Protein AF-A0A355FPU6-F1 (afdb_monomer)

Sequence (63 aa):
MRFKEAKDTFSEFWSEFRKVKYGMVGLVMFVLFLLMVIFESVLIPFPETGRRWRDITYWEDNP

Secondary structure (DSSP, 8-state):
--HHHHHHHHHHHHHHHTT-HHHHHHHHHHHHHHHHHHTHHHH-SSTTHHHHTT-HHHHHH--

Foldseek 3Di:
DDPVVVVVVVVVVVVVQVVPVVSVVVVVVVVVVVVCVVCVVVVPVDPCCVVCVVPVVVVVVVD

Mean predicted aligned error: 6.68 Å

Radius of gyration: 19.69 Å; Cα contacts (8 Å, |Δi|>4): 10; chains: 1; bounding box: 36×35×45 Å

pLDDT: mean 89.68, std 6.45, range [60.38, 97.5]

Solvent-accessible surface area (backbone atoms only — not comparable to full-atom values): 3832 Å² total; per-residue (Å²): 134,56,72,65,57,57,50,51,53,49,52,54,51,51,64,56,48,67,70,37,63,69,59,43,52,52,49,52,51,50,54,52,52,51,47,51,62,75,41,34,82,79,77,39,94,56,89,58,44,89,83,39,73,84,40,65,68,58,45,70,78,56,116

Structure (mmCIF, N/CA/C/O backbone):
data_AF-A0A355FPU6-F1
#
_entry.id   AF-A0A355FPU6-F1
#
loop_
_atom_site.group_PDB
_atom_site.id
_atom_site.type_symbol
_atom_site.label_atom_id
_atom_site.label_alt_id
_atom_site.label_comp_id
_atom_site.label_asym_id
_atom_site.label_entity_id
_atom_site.label_seq_id
_atom_site.pdbx_PDB_ins_code
_atom_site.Cartn_x
_atom_site.Cartn_y
_atom_site.Cartn_z
_atom_site.occupancy
_atom_site.B_iso_or_equiv
_atom_site.auth_seq_id
_atom_site.auth_comp_id
_atom_site.auth_asym_id
_atom_site.auth_atom_id
_atom_site.pdbx_PDB_model_num
ATOM 1 N N . MET A 1 1 ? -11.955 23.993 14.812 1.00 60.38 1 MET A N 1
ATOM 2 C CA . MET A 1 1 ? -12.386 22.594 15.025 1.00 60.38 1 MET A CA 1
ATOM 3 C C . MET A 1 1 ? -11.239 21.876 15.695 1.00 60.38 1 MET A C 1
ATOM 5 O O . MET A 1 1 ? -10.117 21.936 15.199 1.00 60.38 1 MET A O 1
ATOM 9 N N . ARG A 1 2 ? -11.458 21.394 16.915 1.00 77.69 2 ARG A N 1
ATOM 10 C CA . ARG A 1 2 ? -10.371 20.981 17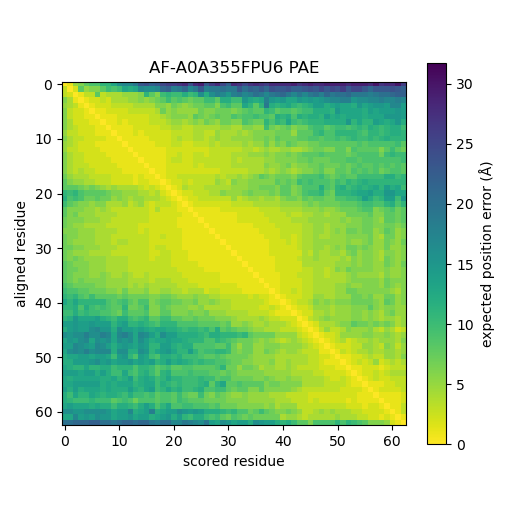.809 1.00 77.69 2 ARG A CA 1
ATOM 11 C C . ARG A 1 2 ? -9.841 19.639 17.321 1.00 77.69 2 ARG A C 1
ATOM 13 O O . ARG A 1 2 ? -10.618 18.721 17.122 1.00 77.69 2 ARG A O 1
ATOM 20 N N . PHE A 1 3 ? -8.524 19.498 17.194 1.00 87.00 3 PHE A N 1
ATOM 21 C CA . PHE A 1 3 ? -7.847 18.241 16.822 1.00 87.00 3 PHE A CA 1
ATOM 22 C C . PHE A 1 3 ? -8.349 17.019 17.623 1.00 87.00 3 PHE A C 1
ATOM 24 O O . PHE A 1 3 ? -8.354 15.892 17.138 1.00 87.00 3 PHE A O 1
ATOM 31 N N . LYS A 1 4 ? -8.812 17.274 18.854 1.00 86.25 4 LYS A N 1
ATOM 32 C CA . LYS A 1 4 ? -9.462 16.304 19.734 1.00 86.25 4 LYS A CA 1
ATOM 33 C C . LYS A 1 4 ? -10.779 15.757 19.162 1.00 86.25 4 LYS A C 1
ATOM 35 O O . LYS A 1 4 ? -10.934 14.549 19.111 1.00 86.25 4 LYS A O 1
ATOM 40 N N . GLU A 1 5 ? -11.658 16.621 18.655 1.00 87.75 5 GLU A N 1
ATOM 41 C CA . GLU A 1 5 ? -12.935 16.223 18.040 1.00 87.75 5 GLU A CA 1
ATOM 42 C C . GLU A 1 5 ? -12.693 15.357 16.799 1.00 87.75 5 GLU A C 1
ATOM 44 O O . GLU A 1 5 ? -13.298 14.304 16.655 1.00 87.75 5 GLU A O 1
ATOM 49 N N . ALA A 1 6 ? -11.734 15.742 15.948 1.00 91.06 6 ALA A N 1
ATOM 50 C CA . ALA A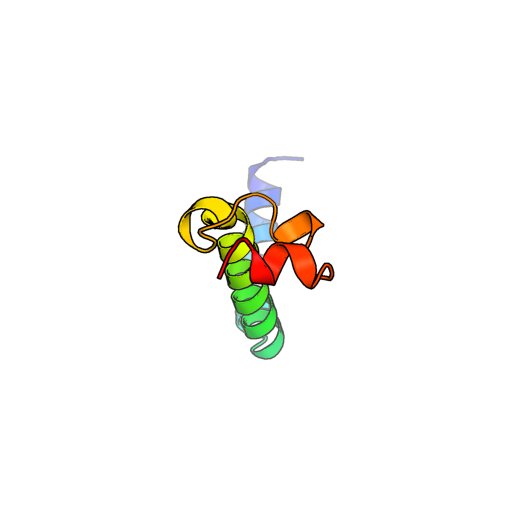 1 6 ? -11.376 14.958 14.766 1.00 91.06 6 ALA A CA 1
ATOM 51 C C . ALA A 1 6 ? -10.842 13.560 15.128 1.00 91.06 6 ALA A C 1
ATOM 53 O O . ALA A 1 6 ? -11.187 12.576 14.475 1.00 91.06 6 ALA A O 1
ATOM 54 N N . LYS A 1 7 ? -10.021 13.459 16.183 1.00 93.38 7 LYS A N 1
ATOM 55 C CA . LYS A 1 7 ? -9.520 12.174 16.687 1.00 93.38 7 LYS A CA 1
ATOM 56 C C . LYS A 1 7 ? -10.648 11.303 17.241 1.00 93.38 7 LYS A C 1
ATOM 58 O O . LYS A 1 7 ? -10.664 10.106 16.964 1.00 93.38 7 LYS A O 1
ATOM 63 N N . ASP A 1 8 ? -11.569 11.896 17.994 1.00 93.50 8 ASP A N 1
ATOM 64 C CA . ASP A 1 8 ? -12.697 11.184 18.594 1.00 93.50 8 ASP A CA 1
ATOM 65 C C . ASP A 1 8 ? -13.630 10.640 17.494 1.00 93.50 8 ASP A C 1
ATOM 67 O O . ASP A 1 8 ? -13.910 9.441 17.467 1.00 93.50 8 ASP A O 1
ATOM 71 N N . THR A 1 9 ? -13.983 11.467 16.500 1.00 93.38 9 THR A N 1
ATOM 72 C CA . THR A 1 9 ? -14.771 11.048 15.325 1.00 93.38 9 THR A CA 1
ATOM 73 C C . THR A 1 9 ? -14.069 9.963 14.507 1.00 93.38 9 THR A C 1
ATOM 75 O O . THR A 1 9 ? -14.699 8.995 14.084 1.00 93.38 9 THR A O 1
ATOM 78 N N . PHE A 1 10 ? -12.756 10.081 14.291 1.00 94.62 10 PHE A N 1
ATOM 79 C CA . PHE A 1 10 ? -11.996 9.065 13.563 1.00 94.62 10 PHE A CA 1
ATOM 80 C C . PHE A 1 10 ? -11.955 7.728 14.314 1.00 94.62 10 PHE A C 1
ATOM 82 O O . PHE A 1 10 ? -12.100 6.668 13.705 1.00 94.62 10 PHE A O 1
ATOM 89 N N . SER A 1 11 ? -11.785 7.762 15.638 1.00 95.12 11 SER A N 1
ATOM 90 C CA . SER A 1 11 ? -11.783 6.558 16.470 1.00 95.12 11 SER A CA 1
ATOM 91 C C . SER A 1 11 ? -13.134 5.844 16.441 1.00 95.12 11 SER A C 1
ATOM 93 O O . SER A 1 11 ? -13.179 4.615 16.369 1.00 95.12 11 SER A O 1
ATOM 95 N N . GLU A 1 12 ? -14.231 6.600 16.484 1.00 95.62 12 GLU A N 1
ATOM 96 C CA . GLU A 1 12 ? -15.587 6.060 16.387 1.00 95.62 12 GLU A CA 1
ATOM 97 C C . GLU A 1 12 ? -15.832 5.417 15.017 1.00 95.62 12 GLU A C 1
ATOM 99 O O . GLU A 1 12 ? -16.222 4.250 14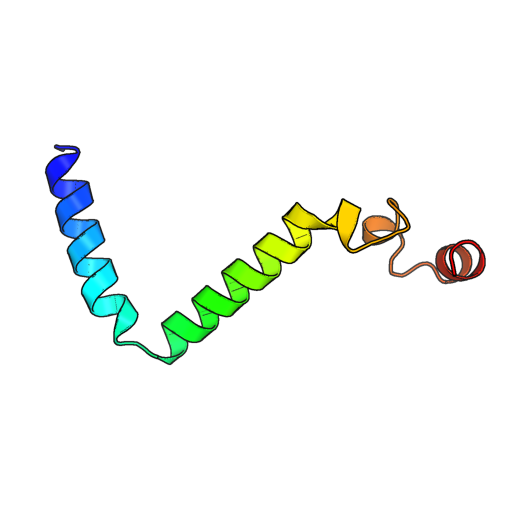.941 1.00 95.62 12 GLU A O 1
ATOM 104 N N . PHE A 1 13 ? -15.476 6.117 13.934 1.00 93.56 13 PHE A N 1
ATOM 105 C CA . PHE A 1 13 ? -15.526 5.569 12.580 1.00 93.56 13 PHE A CA 1
ATOM 106 C C . PHE A 1 13 ? -14.731 4.264 12.463 1.00 93.56 13 PHE A C 1
ATOM 108 O O . PHE A 1 13 ? -15.233 3.276 11.929 1.00 93.56 13 PHE A O 1
ATOM 115 N N . TRP A 1 14 ? -13.504 4.231 12.986 1.00 94.25 14 TRP A N 1
ATOM 116 C CA . TRP A 1 14 ? -12.647 3.052 12.906 1.00 94.25 14 TRP A CA 1
ATOM 117 C C . TRP A 1 14 ? -13.233 1.847 13.651 1.00 94.25 14 TRP A C 1
ATOM 119 O O . TRP A 1 14 ? -13.140 0.714 13.171 1.00 94.25 14 TRP A O 1
ATOM 129 N N . SER A 1 15 ? -13.867 2.087 14.802 1.00 94.31 15 SER A N 1
ATOM 130 C CA . SER A 1 15 ? -14.560 1.067 15.598 1.00 94.31 15 SER A CA 1
ATOM 131 C C . SER A 1 15 ? -15.736 0.429 14.850 1.00 94.31 15 SER A C 1
ATOM 133 O O . SER A 1 15 ? -15.950 -0.782 14.950 1.00 94.31 15 SER A O 1
ATOM 135 N N . GLU A 1 16 ? -16.472 1.210 14.062 1.00 94.06 16 GLU A N 1
ATOM 136 C CA . GLU A 1 16 ? -17.549 0.685 13.219 1.00 94.06 16 GLU A CA 1
ATOM 137 C C . GLU A 1 16 ? -17.010 0.024 11.946 1.00 94.06 16 GLU A C 1
ATOM 139 O O . GLU A 1 16 ? -17.408 -1.091 11.604 1.00 94.06 16 GLU A O 1
ATOM 144 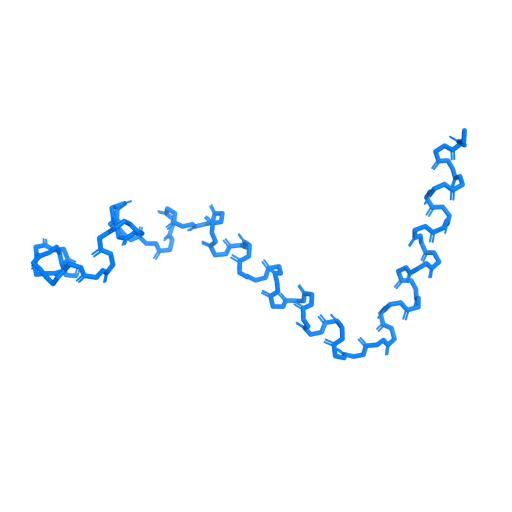N N . PHE A 1 17 ? -16.033 0.644 11.283 1.00 91.81 17 PHE A N 1
ATOM 145 C CA . PHE A 1 17 ? -15.445 0.144 10.040 1.00 91.81 17 PHE A CA 1
ATOM 146 C C . PHE A 1 17 ? -14.872 -1.271 10.193 1.00 91.81 17 PHE A C 1
ATOM 148 O O . PHE A 1 17 ? -15.108 -2.137 9.349 1.00 91.81 17 PHE A O 1
ATOM 155 N N . ARG A 1 18 ? -14.198 -1.564 11.313 1.00 91.75 18 ARG A N 1
ATOM 156 C CA . ARG A 1 18 ? -13.646 -2.903 11.590 1.00 91.75 18 ARG A CA 1
ATOM 157 C C . ARG A 1 18 ? -14.681 -4.023 11.697 1.00 91.75 18 ARG A C 1
ATOM 159 O O . ARG A 1 18 ? -14.303 -5.189 11.605 1.00 91.75 18 ARG A O 1
ATOM 166 N N . LYS A 1 19 ? -15.965 -3.711 11.903 1.00 93.56 19 LYS A N 1
ATOM 167 C CA . LYS A 1 19 ? -17.046 -4.712 11.927 1.00 93.56 19 LYS A CA 1
ATOM 168 C C . LYS A 1 19 ? -17.429 -5.158 10.511 1.00 93.56 19 LYS A C 1
ATOM 170 O O . LYS A 1 19 ? -17.945 -6.262 10.330 1.00 93.56 19 LYS A O 1
ATOM 175 N N . VAL A 1 20 ? -17.137 -4.341 9.498 1.00 93.06 20 VAL A N 1
ATOM 176 C CA . VAL A 1 20 ? -17.426 -4.625 8.089 1.00 93.06 20 VAL A CA 1
ATOM 177 C C . VAL A 1 20 ? -16.312 -5.494 7.498 1.00 93.06 20 VAL A C 1
ATOM 179 O O . VAL A 1 20 ? -15.297 -5.000 7.011 1.00 93.06 20 VAL A O 1
ATOM 182 N N . LYS A 1 21 ? -16.510 -6.820 7.516 1.00 87.56 21 LYS A N 1
ATOM 183 C CA . LYS A 1 21 ? -15.499 -7.809 7.087 1.00 87.56 21 LYS A CA 1
ATOM 184 C C . LYS A 1 21 ? -14.955 -7.558 5.675 1.00 87.56 21 LYS A C 1
ATOM 186 O O . LYS A 1 21 ? -13.744 -7.578 5.487 1.00 87.56 21 LYS A O 1
ATOM 191 N N . TYR A 1 22 ? -15.824 -7.276 4.702 1.00 92.31 22 TYR A N 1
ATOM 192 C CA . TYR A 1 22 ? -15.402 -7.016 3.318 1.00 92.31 22 TYR A CA 1
ATOM 193 C C . TYR A 1 22 ? -14.575 -5.730 3.182 1.00 92.31 22 TYR A C 1
ATOM 195 O O . TYR A 1 22 ? -13.578 -5.717 2.464 1.00 92.31 22 TYR A O 1
ATOM 203 N N . GLY A 1 23 ? -14.941 -4.676 3.919 1.00 91.44 23 GLY A N 1
ATOM 204 C CA . GLY A 1 23 ? -14.177 -3.426 3.956 1.00 91.44 23 GLY A CA 1
ATOM 205 C C . GLY A 1 23 ? -12.780 -3.631 4.540 1.00 91.44 23 GLY A C 1
ATOM 206 O O . GLY A 1 23 ? -11.802 -3.128 3.993 1.00 91.44 23 GLY A O 1
ATOM 207 N N . MET A 1 24 ? -12.669 -4.445 5.594 1.00 94.31 24 MET A N 1
ATOM 208 C CA . MET A 1 24 ? -11.381 -4.788 6.197 1.00 94.31 24 MET A CA 1
ATOM 209 C C . MET A 1 24 ? -10.494 -5.604 5.252 1.00 94.31 24 MET A C 1
ATOM 211 O O . MET A 1 24 ? -9.306 -5.319 5.144 1.00 94.31 24 MET A O 1
ATOM 215 N N . VAL A 1 25 ? -11.053 -6.580 4.527 1.00 95.62 25 VAL A N 1
ATOM 216 C CA . VAL A 1 25 ? -10.300 -7.342 3.514 1.00 95.62 25 VAL A CA 1
ATOM 217 C C . VAL A 1 25 ? -9.763 -6.410 2.427 1.00 95.62 25 VAL A C 1
ATOM 219 O O . VAL A 1 25 ? -8.581 -6.480 2.097 1.00 95.62 25 VAL A O 1
ATOM 222 N N . GLY A 1 26 ? -10.596 -5.493 1.923 1.00 95.38 26 GLY A N 1
ATOM 223 C CA . GLY A 1 26 ? -10.168 -4.489 0.949 1.00 95.38 26 GLY A CA 1
ATOM 224 C C . GLY A 1 26 ? -9.052 -3.590 1.483 1.00 95.38 26 GLY A C 1
ATOM 225 O O . GLY A 1 26 ? -8.070 -3.354 0.784 1.00 95.38 26 GLY A O 1
ATOM 226 N N . LEU A 1 27 ? -9.150 -3.150 2.741 1.00 95.94 27 LEU A N 1
ATOM 227 C CA . LEU A 1 27 ? -8.102 -2.355 3.376 1.00 95.94 27 LEU A CA 1
ATOM 228 C C . LEU A 1 27 ? -6.791 -3.138 3.520 1.00 95.94 27 LEU A C 1
ATOM 230 O O . LEU A 1 27 ? -5.726 -2.600 3.230 1.00 95.94 27 LEU A O 1
ATOM 234 N N . VAL A 1 28 ? -6.855 -4.402 3.943 1.00 96.25 28 VAL A N 1
ATOM 235 C CA . VAL A 1 28 ? -5.669 -5.262 4.048 1.00 96.25 28 VAL A CA 1
ATOM 236 C C . VAL A 1 28 ? -5.013 -5.428 2.680 1.00 96.25 28 VAL A C 1
ATOM 238 O O . VAL A 1 28 ? -3.806 -5.234 2.578 1.00 96.25 28 VAL A O 1
ATOM 241 N N . MET A 1 29 ? -5.786 -5.711 1.625 1.00 97.50 29 MET A N 1
ATOM 242 C CA . MET A 1 29 ? -5.258 -5.798 0.257 1.00 97.50 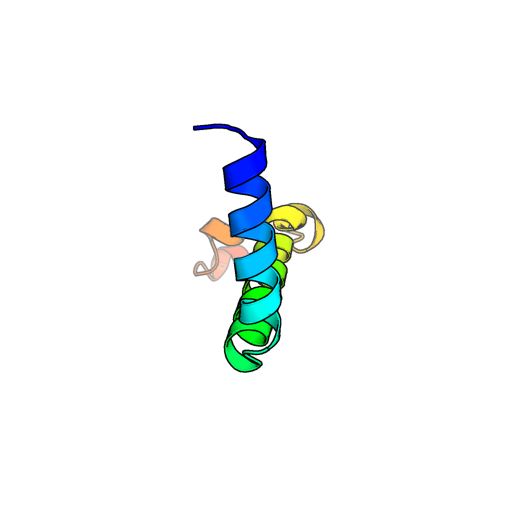29 MET A CA 1
ATOM 243 C C . MET A 1 29 ? -4.626 -4.483 -0.198 1.00 97.50 29 MET A C 1
ATOM 245 O O . MET A 1 29 ? -3.544 -4.492 -0.775 1.00 97.50 29 MET A O 1
ATOM 249 N N . PHE A 1 30 ? -5.272 -3.353 0.091 1.00 97.25 30 PHE A N 1
ATOM 250 C CA . PHE A 1 30 ? -4.747 -2.035 -0.241 1.00 97.25 30 PHE A CA 1
ATOM 251 C C . PHE A 1 30 ? -3.395 -1.772 0.430 1.00 97.25 30 PHE A C 1
ATOM 253 O O . PHE A 1 30 ? -2.445 -1.377 -0.242 1.00 97.25 30 PHE A O 1
ATOM 260 N N . VAL A 1 31 ? -3.282 -2.050 1.732 1.00 97.50 31 VAL A N 1
ATOM 261 C CA . VAL A 1 31 ? -2.011 -1.937 2.458 1.00 97.50 31 VAL A CA 1
ATOM 262 C C . VAL A 1 31 ? -0.964 -2.874 1.856 1.00 97.50 31 VAL A C 1
ATOM 264 O O . VAL A 1 31 ? 0.171 -2.459 1.660 1.00 97.50 31 VAL A O 1
ATOM 267 N N . LEU A 1 32 ? -1.337 -4.103 1.495 1.00 97.25 32 LEU A N 1
ATOM 268 C CA . LEU A 1 32 ? -0.436 -5.064 0.855 1.00 97.25 32 LEU A CA 1
ATOM 269 C C . LEU A 1 32 ? 0.122 -4.538 -0.477 1.00 97.25 32 LEU A C 1
ATOM 271 O O . LEU A 1 32 ? 1.329 -4.593 -0.694 1.00 97.25 32 LEU A O 1
ATOM 275 N N . PHE A 1 33 ? -0.724 -3.980 -1.345 1.00 95.94 33 PHE A N 1
ATOM 276 C CA . PHE A 1 33 ? -0.280 -3.388 -2.611 1.00 95.94 33 PHE A CA 1
ATOM 277 C C . PHE A 1 33 ? 0.562 -2.129 -2.411 1.00 95.94 33 PHE A C 1
ATOM 279 O O . PHE A 1 33 ? 1.557 -1.951 -3.109 1.00 95.94 33 PHE A O 1
ATOM 286 N N . LEU A 1 34 ? 0.222 -1.282 -1.436 1.00 96.69 34 LEU A N 1
ATOM 287 C CA . LEU A 1 34 ? 1.069 -0.145 -1.078 1.00 96.69 34 LEU A CA 1
ATOM 288 C C . LEU A 1 34 ? 2.462 -0.601 -0.643 1.00 96.69 34 LEU A C 1
ATOM 290 O O . LEU A 1 34 ? 3.452 -0.017 -1.072 1.00 96.69 34 LEU A O 1
ATOM 294 N N . LEU A 1 35 ? 2.547 -1.655 0.170 1.00 95.94 35 LEU A N 1
ATOM 295 C CA . LEU A 1 35 ? 3.830 -2.220 0.576 1.00 95.94 35 LEU A CA 1
ATOM 296 C C . LEU A 1 35 ? 4.599 -2.761 -0.634 1.00 95.94 35 LEU A C 1
ATOM 298 O O . LEU A 1 35 ? 5.792 -2.503 -0.727 1.00 95.94 35 LEU A O 1
ATOM 302 N N . MET A 1 36 ? 3.944 -3.430 -1.588 1.00 92.12 36 MET A N 1
ATOM 303 C CA . MET A 1 36 ? 4.619 -3.880 -2.816 1.00 92.12 36 MET A CA 1
ATOM 304 C C . MET A 1 36 ? 5.251 -2.725 -3.599 1.00 92.12 36 MET A C 1
ATOM 306 O O . MET A 1 36 ? 6.369 -2.867 -4.079 1.00 92.12 36 MET A O 1
ATOM 310 N N . VAL A 1 37 ? 4.569 -1.580 -3.695 1.00 90.12 37 VAL A N 1
ATOM 311 C CA . VAL A 1 37 ? 5.103 -0.392 -4.382 1.00 90.12 37 VAL A CA 1
ATOM 312 C C . VAL A 1 37 ? 6.245 0.245 -3.587 1.00 90.12 37 VAL A C 1
ATOM 314 O O . VAL A 1 37 ? 7.270 0.604 -4.151 1.00 90.12 37 VAL A O 1
ATOM 317 N N . ILE A 1 38 ? 6.109 0.373 -2.265 1.00 92.44 38 ILE A N 1
ATOM 318 C CA . ILE A 1 38 ? 7.162 0.962 -1.420 1.00 92.44 38 ILE A CA 1
ATOM 319 C C . ILE A 1 38 ? 8.425 0.091 -1.429 1.00 92.44 38 ILE A C 1
ATOM 321 O O . ILE A 1 38 ? 9.538 0.613 -1.448 1.00 92.44 38 ILE A O 1
ATOM 325 N N . PHE A 1 39 ? 8.256 -1.230 -1.429 1.00 93.00 39 PHE A N 1
ATOM 326 C CA . PHE A 1 39 ? 9.344 -2.204 -1.461 1.00 93.00 39 PHE A CA 1
ATOM 327 C C . PHE A 1 39 ? 9.691 -2.670 -2.879 1.00 93.00 39 PHE A C 1
ATOM 329 O O . PHE A 1 39 ? 10.345 -3.699 -3.028 1.00 93.00 39 PHE A O 1
ATOM 336 N N . GLU A 1 40 ? 9.311 -1.915 -3.915 1.00 87.69 40 GLU A N 1
ATOM 337 C CA . GLU A 1 40 ? 9.573 -2.262 -5.317 1.00 87.69 40 GLU A CA 1
ATOM 338 C C . GLU A 1 40 ? 11.056 -2.568 -5.559 1.00 87.69 40 GLU A C 1
ATOM 340 O O . GLU A 1 40 ? 11.381 -3.597 -6.137 1.00 87.69 40 GLU A O 1
ATOM 345 N N . SER A 1 41 ? 11.963 -1.743 -5.031 1.00 84.75 41 SER A N 1
ATOM 346 C CA . SER A 1 41 ? 13.415 -1.917 -5.190 1.00 84.75 41 SER A CA 1
ATOM 347 C C . SER A 1 41 ? 13.989 -3.172 -4.525 1.00 84.75 41 SER A C 1
ATOM 349 O O . SER A 1 41 ? 15.094 -3.589 -4.860 1.00 84.75 41 SER A O 1
ATOM 351 N N . VAL A 1 42 ? 13.271 -3.756 -3.564 1.00 88.94 42 VAL A N 1
ATOM 352 C CA . VAL A 1 42 ? 13.659 -5.000 -2.884 1.00 88.94 42 VAL A CA 1
ATOM 353 C C . VAL A 1 42 ? 13.008 -6.206 -3.558 1.00 88.94 42 VAL A C 1
ATOM 355 O O . VAL A 1 42 ? 13.606 -7.276 -3.620 1.00 88.94 42 VAL A O 1
ATOM 358 N N . LEU A 1 43 ? 11.776 -6.043 -4.042 1.00 85.88 43 LEU A N 1
ATOM 359 C CA . LEU A 1 43 ? 10.987 -7.105 -4.661 1.00 85.88 43 LEU A CA 1
ATOM 360 C C . LEU A 1 43 ? 11.358 -7.336 -6.128 1.00 85.88 43 LEU A C 1
ATOM 362 O O . LEU A 1 43 ? 11.234 -8.460 -6.611 1.00 85.88 43 LEU A O 1
ATOM 366 N N . ILE A 1 44 ? 11.789 -6.290 -6.832 1.00 85.69 44 ILE A N 1
ATOM 367 C CA . ILE A 1 44 ? 12.100 -6.327 -8.256 1.00 85.69 44 ILE A CA 1
ATOM 368 C C . ILE A 1 44 ? 13.613 -6.146 -8.449 1.00 85.69 44 ILE A C 1
ATOM 370 O O . ILE A 1 44 ? 14.151 -5.093 -8.102 1.00 85.69 44 ILE A O 1
ATOM 374 N N . PRO A 1 45 ? 14.309 -7.133 -9.042 1.00 80.00 45 PRO A N 1
ATOM 375 C CA . PRO A 1 45 ? 15.753 -7.055 -9.260 1.00 80.00 45 PRO A CA 1
ATOM 376 C C . PRO A 1 45 ? 16.135 -6.041 -10.345 1.00 80.00 45 PRO A C 1
ATOM 378 O O . PRO A 1 45 ? 17.227 -5.475 -10.300 1.00 80.00 45 PRO A O 1
ATO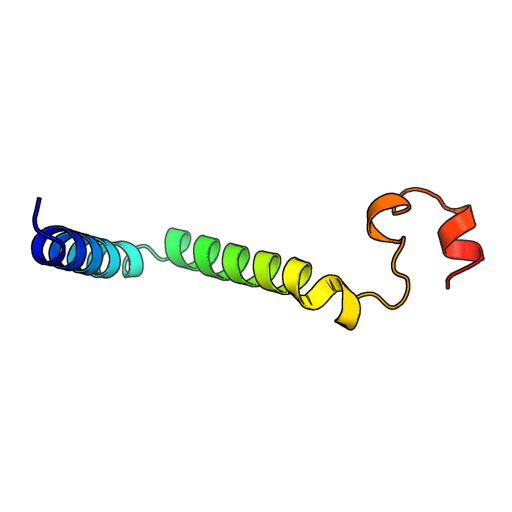M 381 N N . PHE A 1 46 ? 15.238 -5.785 -11.304 1.00 84.00 46 PHE A N 1
ATOM 382 C CA . PHE A 1 46 ? 15.503 -4.900 -12.433 1.00 84.00 46 PHE A CA 1
ATOM 383 C C . PHE A 1 46 ? 14.701 -3.589 -12.330 1.00 84.00 46 PHE A C 1
ATOM 385 O O . PHE A 1 46 ? 13.472 -3.601 -12.437 1.00 84.00 46 PHE A O 1
ATOM 392 N N . PRO A 1 47 ? 15.366 -2.432 -12.170 1.00 78.12 47 PRO A N 1
ATOM 393 C CA . PRO A 1 47 ? 14.718 -1.168 -11.807 1.00 78.12 47 PRO A CA 1
ATOM 394 C C . PRO A 1 47 ? 13.833 -0.551 -12.904 1.00 78.12 47 PRO A C 1
ATOM 396 O O . PRO A 1 47 ? 13.021 0.319 -12.611 1.00 78.12 47 PRO A O 1
ATOM 399 N N . GLU A 1 48 ? 13.955 -0.989 -14.162 1.00 83.06 48 GLU A N 1
ATOM 400 C CA . GLU A 1 48 ? 13.138 -0.487 -15.284 1.00 83.06 48 GLU A CA 1
ATOM 401 C C . GLU A 1 48 ? 11.911 -1.368 -15.577 1.00 83.06 48 GLU A C 1
ATOM 403 O O . GLU A 1 48 ? 11.116 -1.054 -16.470 1.00 83.06 48 GLU A O 1
ATOM 408 N N . THR A 1 49 ? 11.704 -2.432 -14.793 1.00 83.81 49 THR A N 1
ATOM 409 C CA . THR A 1 49 ? 10.598 -3.383 -14.964 1.00 83.81 49 THR A CA 1
ATOM 410 C C . THR A 1 49 ? 9.245 -2.691 -14.957 1.00 83.81 49 THR A C 1
ATOM 412 O O . THR A 1 49 ? 8.422 -2.964 -15.824 1.00 83.81 49 THR A O 1
ATOM 415 N N . GLY A 1 50 ? 9.008 -1.736 -14.051 1.00 82.88 50 GLY A N 1
ATOM 416 C CA . GLY A 1 50 ? 7.732 -1.019 -13.989 1.00 82.88 50 GLY A CA 1
ATOM 417 C C . GLY A 1 50 ? 7.385 -0.277 -15.288 1.00 82.88 50 GLY A C 1
ATOM 418 O O . GLY A 1 50 ? 6.224 -0.237 -15.696 1.00 82.88 50 GLY A O 1
ATOM 419 N N . ARG A 1 51 ? 8.386 0.270 -15.992 1.00 87.00 51 ARG A N 1
ATOM 420 C CA . ARG A 1 51 ? 8.190 0.980 -17.269 1.00 87.00 51 ARG A CA 1
ATOM 421 C C . ARG A 1 51 ? 8.166 0.042 -18.468 1.00 87.00 51 ARG A C 1
ATOM 423 O O . ARG A 1 51 ? 7.425 0.291 -19.417 1.00 87.00 51 ARG A O 1
ATOM 430 N N . ARG A 1 52 ? 8.970 -1.020 -18.428 1.00 89.44 52 ARG A N 1
ATOM 431 C CA . ARG A 1 52 ? 9.180 -1.963 -19.532 1.00 89.44 52 ARG A CA 1
ATOM 432 C C . ARG A 1 52 ? 8.472 -3.300 -19.344 1.00 89.44 52 ARG A C 1
ATOM 434 O O . ARG A 1 52 ? 8.752 -4.239 -20.071 1.00 89.44 52 ARG A O 1
ATOM 441 N N . TRP A 1 53 ? 7.487 -3.384 -18.451 1.00 85.94 53 TRP A N 1
ATOM 442 C CA . TRP A 1 53 ? 6.793 -4.643 -18.154 1.00 85.94 53 TRP A CA 1
ATOM 443 C C . TRP A 1 53 ? 6.162 -5.315 -19.387 1.00 85.94 53 TRP A C 1
ATOM 445 O O . TRP A 1 53 ? 5.974 -6.527 -19.393 1.00 85.94 53 TRP A O 1
ATOM 455 N N . ARG A 1 54 ? 5.854 -4.538 -20.436 1.00 88.69 54 ARG A N 1
ATOM 456 C CA . ARG A 1 54 ? 5.279 -5.008 -21.713 1.00 88.69 54 ARG A CA 1
ATOM 457 C C . ARG A 1 54 ? 6.315 -5.281 -22.805 1.00 88.69 54 ARG A C 1
ATOM 459 O O . ARG A 1 54 ? 5.928 -5.711 -23.887 1.00 88.69 54 ARG A O 1
ATOM 466 N N . ASP A 1 55 ? 7.576 -4.951 -22.565 1.00 90.75 55 ASP A N 1
ATOM 467 C CA . ASP A 1 55 ? 8.649 -5.043 -23.546 1.00 90.75 55 ASP A CA 1
ATOM 468 C C . ASP A 1 55 ? 9.344 -6.400 -23.422 1.00 90.75 55 ASP A C 1
ATOM 470 O O . ASP A 1 55 ? 10.031 -6.666 -22.442 1.00 90.75 55 ASP A O 1
ATOM 474 N N . ILE A 1 56 ? 9.130 -7.282 -24.396 1.00 86.94 56 ILE A N 1
ATOM 475 C CA . ILE A 1 56 ? 9.652 -8.654 -24.347 1.00 86.94 56 ILE A CA 1
ATOM 476 C C . ILE A 1 56 ? 11.180 -8.667 -24.420 1.00 86.94 56 ILE A C 1
ATOM 478 O O . ILE A 1 56 ? 11.801 -9.444 -23.704 1.00 86.94 56 ILE A O 1
ATOM 482 N N . THR A 1 57 ? 11.795 -7.782 -25.211 1.00 89.62 57 THR A N 1
ATOM 483 C CA . THR A 1 57 ? 13.261 -7.752 -25.343 1.00 89.62 57 THR A CA 1
ATOM 484 C C . THR A 1 57 ? 13.927 -7.321 -24.039 1.00 89.62 57 THR A C 1
ATOM 486 O O . THR A 1 57 ? 14.978 -7.840 -23.681 1.00 89.62 57 THR A O 1
ATOM 489 N N . TYR A 1 58 ? 13.278 -6.445 -23.263 1.00 88.44 58 TYR A N 1
ATOM 490 C CA . TYR A 1 58 ? 13.740 -6.096 -21.921 1.00 88.44 58 TYR A CA 1
ATOM 491 C C . TYR A 1 58 ? 13.831 -7.322 -21.008 1.00 88.44 58 TYR A C 1
ATOM 493 O O . TYR A 1 58 ? 14.815 -7.459 -20.289 1.00 88.44 58 TYR A O 1
ATOM 501 N N . TRP A 1 59 ? 12.840 -8.214 -21.051 1.00 89.31 59 TRP A N 1
ATOM 502 C CA . TRP A 1 59 ? 12.843 -9.444 -20.255 1.00 89.31 59 TRP A CA 1
ATOM 503 C C . TRP A 1 59 ? 13.837 -10.491 -20.770 1.00 89.31 59 TRP A C 1
ATOM 505 O O . TRP A 1 59 ? 14.350 -11.271 -19.977 1.00 89.31 59 TRP A O 1
ATOM 515 N N . GLU A 1 60 ? 14.144 -10.505 -22.071 1.00 87.62 60 GLU A N 1
ATOM 516 C CA . GLU A 1 6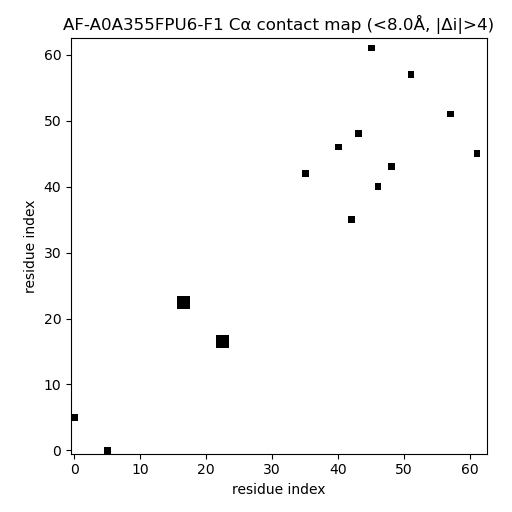0 ? 15.198 -11.369 -22.624 1.00 87.62 60 GLU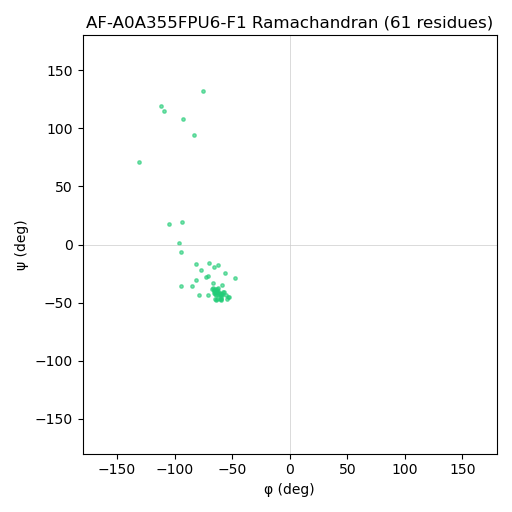 A CA 1
ATOM 517 C C . GLU A 1 60 ? 16.591 -10.968 -22.111 1.00 87.62 60 GLU A C 1
ATOM 519 O O . GLU A 1 60 ? 17.393 -11.835 -21.766 1.00 87.62 60 GLU A O 1
ATOM 524 N N . ASP A 1 61 ? 16.855 -9.662 -22.002 1.00 87.81 61 ASP A N 1
ATOM 525 C CA . ASP A 1 61 ? 18.122 -9.123 -21.489 1.00 87.81 61 ASP A CA 1
ATOM 526 C C . ASP A 1 61 ? 18.195 -9.094 -19.947 1.00 87.81 61 ASP A C 1
ATOM 528 O O . ASP A 1 61 ? 19.277 -8.950 -19.375 1.00 87.81 61 ASP A O 1
ATOM 532 N N . ASN A 1 62 ? 17.048 -9.204 -19.268 1.00 82.56 62 ASN A N 1
ATOM 533 C CA . ASN A 1 62 ? 16.905 -9.139 -17.810 1.00 82.56 62 ASN A CA 1
ATOM 534 C C . ASN A 1 62 ? 16.048 -10.326 -17.310 1.00 82.56 62 ASN A C 1
ATOM 536 O O . ASN A 1 62 ? 14.884 -10.115 -16.948 1.00 82.56 62 ASN A O 1
ATOM 540 N N . PRO A 1 63 ? 16.593 -11.561 -17.344 1.00 74.06 63 PRO A N 1
ATOM 541 C CA . PRO A 1 63 ? 15.865 -12.786 -17.000 1.00 74.06 63 PRO A CA 1
ATOM 542 C C . PRO A 1 63 ? 15.567 -12.946 -15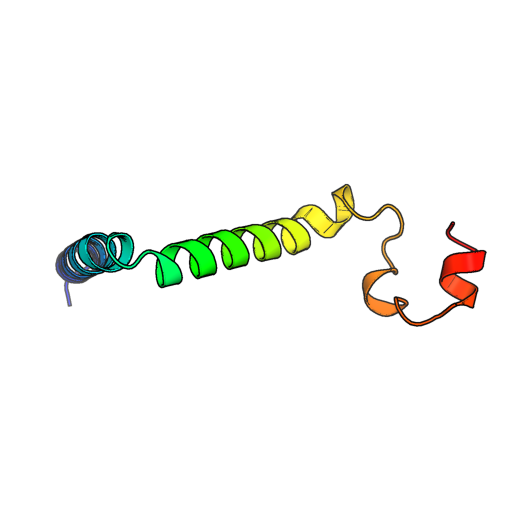.504 1.00 74.06 63 PRO A C 1
ATOM 544 O O . PRO A 1 63 ? 16.408 -12.541 -14.668 1.00 74.06 63 PRO A O 1
#